Protein AF-A0A4V2S535-F1 (afdb_monomer)

Organism: NCBI:txid1213861

Nearest PDB structures (foldseek):
  6zbf-assembly1_D  TM=8.422E-01  e=7.686E+00  Plasmodium falciparum
  6nct-assembly1_B  TM=4.523E-01  e=3.688E+00  Homo sapiens
  8t8f-assembly1_E  TM=5.461E-01  e=7.229E+00  Saccharomyces cerevisiae W303
  4ovv-assembly1_B  TM=4.051E-01  e=9.234E+00  Homo sapiens

Mean predicted aligned error: 11.11 Å

Solvent-accessible surface area (backbone atoms only — not comparable to full-atom values): 5828 Å² total; per-residue (Å²): 136,56,74,70,59,53,52,52,50,52,36,50,51,36,50,52,51,29,49,58,48,49,56,51,40,53,51,44,55,50,51,46,54,51,52,58,53,53,66,71,50,60,77,73,46,49,91,86,38,48,77,58,50,69,72,41,58,77,51,56,61,53,53,49,50,51,48,50,52,52,38,54,53,48,51,56,49,33,52,50,34,51,51,50,35,51,50,53,55,51,53,49,50,57,50,52,54,51,49,72,76,66,56,86,131

Secondary structure (DSSP, 8-state):
--HHHHHHHHHHHHHHHHHHHHHHHHHHHHHHHHHHHHHHTGGGS-TTSHHHHHHHTTHHHHHHHHHHHHHHHHHHHHHHHHHHHHHHHHHHHHHHHHHHHHS--

Radius of gyration: 24.1 Å; Cα contacts (8 Å, |Δi|>4): 46; chains: 1; bounding box: 50×25×75 Å

Structure (mmCIF, N/CA/C/O backbone):
data_AF-A0A4V2S535-F1
#
_entry.id   AF-A0A4V2S535-F1
#
loop_
_atom_site.group_PDB
_atom_site.id
_atom_site.type_symbol
_atom_site.label_atom_id
_atom_site.label_alt_id
_atom_site.label_comp_id
_atom_site.label_asym_id
_atom_site.label_entity_id
_atom_site.label_seq_id
_atom_site.pdbx_PDB_ins_code
_atom_site.Cartn_x
_atom_site.Cartn_y
_atom_site.Cartn_z
_atom_site.occupancy
_atom_site.B_iso_or_equiv
_atom_site.auth_seq_id
_atom_site.auth_comp_id
_atom_site.auth_asym_id
_atom_site.auth_atom_id
_atom_site.pdbx_PDB_model_num
ATOM 1 N N . MET A 1 1 ? -26.125 -15.725 16.053 1.00 52.72 1 MET A N 1
ATOM 2 C CA . MET A 1 1 ? -24.901 -14.924 15.853 1.00 52.72 1 MET A CA 1
ATOM 3 C C . MET A 1 1 ? -25.160 -13.556 16.461 1.00 52.72 1 MET A C 1
ATOM 5 O O . MET A 1 1 ? -26.260 -13.053 16.274 1.00 52.72 1 MET A O 1
ATOM 9 N N . SER A 1 2 ? -24.252 -13.035 17.285 1.00 71.19 2 SER A N 1
ATOM 10 C CA . SER A 1 2 ? -24.416 -11.725 17.941 1.00 71.19 2 SER A CA 1
ATOM 11 C C . SER A 1 2 ? -23.798 -10.632 17.065 1.00 71.19 2 SER A C 1
ATOM 13 O O . SER A 1 2 ? -22.794 -10.895 16.413 1.00 71.19 2 SER A O 1
ATOM 15 N N . THR A 1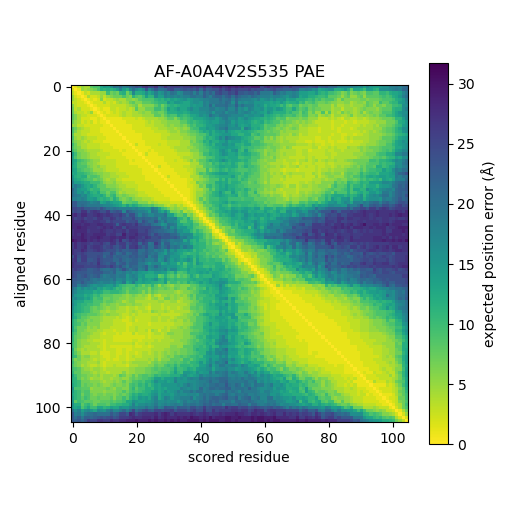 3 ? -24.347 -9.416 17.069 1.00 74.62 3 THR A N 1
ATOM 16 C CA . THR A 1 3 ? -23.877 -8.276 16.253 1.00 74.62 3 THR A CA 1
ATOM 17 C C . THR A 1 3 ? -22.388 -7.947 16.443 1.00 74.62 3 THR A C 1
ATOM 19 O O . THR A 1 3 ? -21.731 -7.536 15.494 1.00 74.62 3 THR A O 1
ATOM 22 N N . GLY A 1 4 ? -21.823 -8.167 17.636 1.00 73.38 4 GLY A N 1
ATOM 23 C CA . GLY A 1 4 ? -20.378 -7.984 17.862 1.00 73.38 4 GLY A CA 1
ATOM 24 C C . GLY A 1 4 ? -19.508 -9.036 17.160 1.00 73.38 4 GLY A C 1
ATOM 25 O O . GLY A 1 4 ? -18.385 -8.758 16.760 1.00 73.38 4 GLY A O 1
ATOM 26 N N . ASP A 1 5 ? -20.041 -10.241 16.953 1.00 77.25 5 ASP A N 1
ATOM 27 C CA . ASP A 1 5 ? -19.347 -11.297 16.209 1.00 77.25 5 ASP A CA 1
ATOM 28 C C . ASP A 1 5 ? -19.318 -10.968 14.705 1.00 77.25 5 ASP A C 1
ATOM 30 O O . ASP A 1 5 ? -18.296 -11.130 14.049 1.00 77.25 5 ASP A O 1
ATOM 34 N N . GLU A 1 6 ? -20.409 -10.401 14.178 1.00 77.31 6 GLU A N 1
ATOM 35 C CA . GLU A 1 6 ? -20.501 -9.911 12.795 1.00 77.31 6 GLU A CA 1
ATOM 36 C C . GLU A 1 6 ? -19.559 -8.722 12.536 1.00 77.31 6 GLU A C 1
ATOM 38 O O . GLU A 1 6 ? -18.829 -8.717 11.547 1.00 77.31 6 GLU A O 1
ATOM 43 N N . MET A 1 7 ? -19.493 -7.745 13.449 1.00 75.81 7 MET A N 1
ATOM 44 C CA . MET A 1 7 ? -18.600 -6.586 13.307 1.00 75.81 7 MET A CA 1
ATOM 45 C C . MET A 1 7 ? -17.118 -6.988 13.336 1.00 75.81 7 MET A C 1
ATOM 47 O O . MET A 1 7 ? -16.329 -6.486 12.532 1.00 75.81 7 MET A O 1
ATOM 51 N N . LYS A 1 8 ? -16.741 -7.947 14.191 1.00 79.81 8 LYS A N 1
ATOM 52 C CA . LYS A 1 8 ? -15.384 -8.504 14.217 1.00 79.81 8 LYS A CA 1
ATOM 53 C C . LYS A 1 8 ? -15.009 -9.179 12.894 1.00 79.81 8 LYS A C 1
ATOM 55 O O . LYS A 1 8 ? -13.891 -8.979 12.424 1.00 79.81 8 LYS A O 1
ATOM 60 N N . VAL A 1 9 ? -15.925 -9.943 12.293 1.00 80.81 9 VAL A N 1
ATOM 61 C CA . VAL A 1 9 ? -15.712 -10.572 10.976 1.00 80.81 9 VAL A CA 1
ATOM 62 C C . VAL A 1 9 ? -15.497 -9.507 9.900 1.00 80.81 9 VAL A C 1
ATOM 64 O O . VAL A 1 9 ? -14.523 -9.586 9.161 1.00 80.81 9 VAL A O 1
ATOM 67 N N . VAL A 1 10 ? -16.318 -8.452 9.872 1.00 86.69 10 VAL A N 1
ATOM 68 C CA . VAL A 1 10 ? -16.166 -7.348 8.906 1.00 86.69 10 VAL A CA 1
ATOM 69 C C . VAL A 1 10 ? -14.812 -6.638 9.055 1.00 86.69 10 VAL A C 1
ATOM 71 O O . VAL A 1 10 ? -14.166 -6.316 8.060 1.00 86.69 10 VAL A O 1
ATOM 74 N N . VAL A 1 11 ? -14.341 -6.404 10.283 1.00 88.38 11 VAL A N 1
ATOM 75 C CA . VAL A 1 11 ? -13.019 -5.796 10.534 1.00 88.38 11 VAL A CA 1
ATOM 76 C C . VAL A 1 11 ? -11.874 -6.694 10.045 1.00 88.38 11 VAL A C 1
ATOM 78 O O . VAL A 1 11 ? -10.899 -6.193 9.472 1.00 88.38 11 VAL A O 1
ATOM 81 N N . ASP A 1 12 ? -11.988 -8.007 10.241 1.00 86.44 12 ASP A N 1
ATOM 82 C CA . ASP A 1 12 ? -10.992 -8.987 9.794 1.00 86.44 12 ASP A CA 1
ATOM 83 C C . ASP A 1 12 ? -10.947 -9.094 8.260 1.00 86.44 12 ASP A C 1
ATOM 85 O O . ASP A 1 12 ? -9.873 -9.080 7.651 1.00 86.44 12 ASP A O 1
ATOM 89 N N . GLU A 1 13 ? -12.115 -9.079 7.615 1.00 87.62 13 GLU A N 1
ATOM 90 C CA . GLU A 1 13 ? -12.249 -9.042 6.157 1.00 87.62 13 GLU A CA 1
ATOM 91 C C . GLU A 1 13 ? -11.645 -7.764 5.558 1.00 87.62 13 GLU A C 1
ATOM 93 O O . GLU A 1 13 ? -10.889 -7.837 4.586 1.00 87.62 13 GLU A O 1
ATOM 98 N N . LEU A 1 14 ? -11.898 -6.592 6.157 1.00 87.56 14 LEU A N 1
ATOM 99 C CA . LEU A 1 14 ? -11.299 -5.322 5.722 1.00 87.56 14 LEU A CA 1
ATOM 100 C C . LEU A 1 14 ? -9.770 -5.336 5.841 1.00 87.56 14 LEU A C 1
ATOM 102 O O . LEU A 1 14 ? -9.070 -4.831 4.960 1.00 87.56 14 LEU A O 1
ATOM 106 N N . THR A 1 15 ? -9.247 -5.928 6.914 1.00 86.94 15 THR A N 1
ATOM 107 C CA . THR A 1 15 ? -7.800 -6.034 7.149 1.00 86.94 15 THR A CA 1
ATOM 108 C C . THR A 1 15 ? -7.153 -7.002 6.160 1.00 86.94 15 THR A C 1
ATOM 110 O O . THR A 1 15 ? -6.106 -6.696 5.587 1.00 86.94 15 THR A O 1
ATOM 113 N N . THR A 1 16 ? -7.808 -8.131 5.893 1.00 90.88 16 THR A N 1
ATOM 114 C CA . THR A 1 16 ? -7.375 -9.118 4.897 1.00 90.88 16 THR A CA 1
ATOM 115 C C . THR A 1 16 ? -7.393 -8.524 3.489 1.00 90.88 16 THR A C 1
ATOM 117 O O . THR A 1 16 ? -6.429 -8.671 2.736 1.00 90.88 16 THR A O 1
ATOM 120 N N . HIS A 1 17 ? -8.439 -7.772 3.137 1.00 86.88 17 HIS A N 1
ATOM 121 C CA . HIS A 1 17 ? -8.524 -7.096 1.846 1.00 86.88 17 HIS A CA 1
ATOM 122 C C . HIS A 1 17 ? -7.425 -6.036 1.670 1.00 86.88 17 HIS A C 1
ATOM 124 O O . HIS A 1 17 ? -6.796 -5.972 0.612 1.00 86.88 17 HIS A O 1
ATOM 130 N N . ALA A 1 18 ? -7.129 -5.262 2.719 1.00 88.00 18 ALA A N 1
ATOM 131 C CA . ALA A 1 18 ? -5.996 -4.339 2.723 1.00 88.00 18 ALA A CA 1
ATOM 132 C C . ALA A 1 18 ? -4.650 -5.069 2.541 1.00 88.00 18 ALA A C 1
ATOM 134 O O . ALA A 1 18 ? -3.763 -4.547 1.868 1.00 88.00 18 ALA A O 1
ATOM 135 N N . GLY A 1 19 ? -4.506 -6.281 3.089 1.00 87.12 19 GLY A N 1
ATOM 136 C CA . GLY A 1 19 ? -3.346 -7.148 2.861 1.00 87.12 19 GLY A CA 1
ATOM 137 C C . GLY A 1 19 ? -3.184 -7.544 1.391 1.00 87.12 19 GLY A C 1
ATOM 138 O O . GLY A 1 19 ? -2.119 -7.341 0.816 1.00 87.12 19 GLY A O 1
ATOM 139 N N . HIS A 1 20 ? -4.260 -8.005 0.748 1.00 90.38 20 HIS A N 1
ATOM 140 C CA . HIS A 1 20 ? -4.243 -8.340 -0.682 1.00 90.38 20 HIS A CA 1
ATOM 141 C C . HIS A 1 20 ? -3.907 -7.144 -1.581 1.00 90.38 20 HIS A C 1
ATOM 143 O O . HIS A 1 20 ? -3.221 -7.300 -2.592 1.00 90.38 20 HIS A O 1
ATOM 149 N N . LEU A 1 21 ? -4.370 -5.942 -1.228 1.00 88.75 21 LEU A N 1
ATOM 150 C CA . LEU A 1 21 ? -3.980 -4.725 -1.939 1.00 88.75 21 LEU A CA 1
ATOM 151 C C . LEU A 1 21 ? -2.493 -4.396 -1.738 1.00 88.75 21 LEU A C 1
ATOM 153 O O . LEU A 1 21 ? -1.851 -3.960 -2.691 1.00 88.75 21 LEU A O 1
ATOM 157 N N . GLY A 1 22 ? -1.929 -4.666 -0.558 1.00 86.00 22 GLY A N 1
ATOM 158 C CA . GLY A 1 22 ? -0.488 -4.544 -0.310 1.00 86.00 22 GLY A CA 1
ATOM 159 C C . GLY A 1 22 ? 0.355 -5.470 -1.195 1.00 86.00 22 GLY A C 1
ATOM 160 O O . GLY A 1 22 ? 1.390 -5.057 -1.717 1.00 86.00 22 GLY A O 1
ATOM 161 N N . ASP A 1 23 ? -0.116 -6.692 -1.464 1.00 90.00 23 ASP A N 1
ATOM 162 C CA . ASP A 1 23 ? 0.558 -7.598 -2.406 1.00 90.00 23 ASP A CA 1
ATOM 163 C C . ASP A 1 23 ? 0.564 -7.032 -3.839 1.00 90.00 23 ASP A C 1
ATOM 165 O O . ASP A 1 23 ? 1.540 -7.177 -4.582 1.00 90.00 23 ASP A O 1
ATOM 169 N N . ILE A 1 24 ? -0.524 -6.369 -4.246 1.00 88.19 24 ILE A N 1
ATOM 170 C CA . ILE A 1 24 ? -0.630 -5.707 -5.554 1.00 88.19 24 ILE A CA 1
ATOM 171 C C . ILE A 1 24 ? 0.298 -4.488 -5.617 1.00 88.19 24 ILE A C 1
ATOM 173 O O . ILE A 1 24 ? 1.010 -4.329 -6.610 1.00 88.19 24 ILE A O 1
ATOM 177 N N . GLU A 1 25 ? 0.346 -3.675 -4.559 1.00 85.75 25 GLU A N 1
ATOM 178 C CA . GLU A 1 25 ? 1.277 -2.548 -4.427 1.00 85.75 25 GLU A CA 1
ATOM 179 C C . GLU A 1 25 ? 2.734 -3.007 -4.604 1.00 85.75 25 GLU A C 1
ATOM 181 O O . GLU A 1 25 ? 3.476 -2.444 -5.412 1.00 85.75 25 GLU A O 1
ATOM 186 N N . GLY A 1 26 ? 3.133 -4.093 -3.933 1.00 83.56 26 GLY A N 1
ATOM 187 C CA . GLY A 1 26 ? 4.484 -4.650 -4.052 1.00 83.56 26 GLY A CA 1
ATOM 188 C C . GLY A 1 26 ? 4.831 -5.104 -5.476 1.00 83.56 26 GLY A C 1
ATOM 189 O O . GLY A 1 26 ? 5.951 -4.900 -5.960 1.00 83.56 26 GLY A O 1
ATOM 190 N N . ARG A 1 27 ? 3.859 -5.673 -6.199 1.00 87.50 27 ARG A N 1
ATOM 191 C CA . ARG A 1 27 ? 4.029 -6.060 -7.609 1.00 87.50 27 ARG A CA 1
ATOM 192 C C . ARG A 1 27 ? 4.156 -4.845 -8.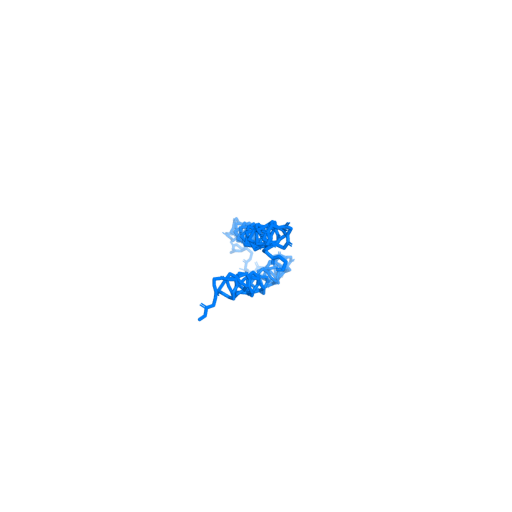527 1.00 87.50 27 ARG A C 1
ATOM 194 O O . ARG A 1 27 ? 4.986 -4.879 -9.435 1.00 87.50 27 ARG A O 1
ATOM 201 N N . LEU A 1 28 ? 3.391 -3.779 -8.282 1.00 83.81 28 LEU A N 1
ATOM 202 C CA . LEU A 1 28 ? 3.513 -2.512 -9.013 1.00 83.81 28 LEU A CA 1
ATOM 203 C C . LEU A 1 28 ? 4.889 -1.871 -8.788 1.00 83.81 28 LEU A C 1
ATOM 205 O O . LEU A 1 28 ? 5.542 -1.490 -9.757 1.00 83.81 28 LEU A O 1
ATOM 209 N N . GLY A 1 29 ? 5.388 -1.849 -7.548 1.00 84.38 29 GLY A N 1
ATOM 210 C CA . GLY A 1 29 ? 6.733 -1.349 -7.240 1.00 84.38 29 GLY A CA 1
ATOM 211 C C . GLY A 1 29 ? 7.852 -2.160 -7.910 1.00 84.38 29 GLY A C 1
ATOM 212 O O . GLY A 1 29 ? 8.832 -1.597 -8.411 1.00 84.38 29 GLY A O 1
ATOM 213 N N . THR A 1 30 ? 7.681 -3.483 -7.995 1.00 88.19 30 THR A N 1
ATOM 214 C CA . THR A 1 30 ? 8.599 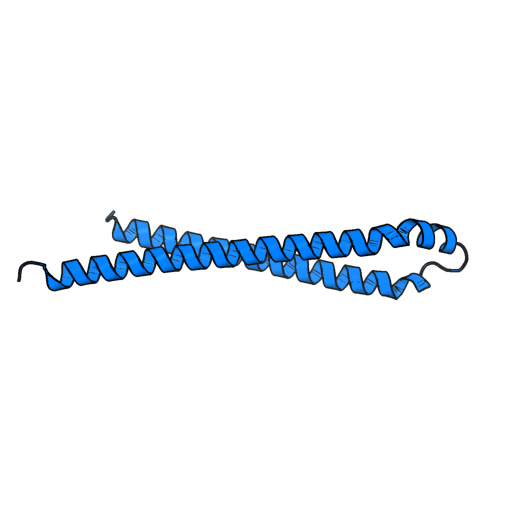-4.368 -8.734 1.00 88.19 30 THR A CA 1
ATOM 215 C C . THR A 1 30 ? 8.584 -4.054 -10.232 1.00 88.19 30 THR A C 1
ATOM 217 O O . THR A 1 30 ? 9.643 -3.919 -10.844 1.00 88.19 30 THR A O 1
ATOM 220 N N . ALA A 1 31 ? 7.397 -3.881 -10.822 1.00 82.12 31 ALA A N 1
ATOM 221 C CA . ALA A 1 31 ? 7.245 -3.523 -12.231 1.00 82.12 31 ALA A CA 1
ATOM 222 C C . ALA A 1 31 ? 7.849 -2.145 -12.548 1.00 82.12 31 ALA A C 1
ATOM 224 O O . ALA A 1 31 ? 8.536 -2.003 -13.557 1.00 82.12 31 ALA A O 1
ATOM 225 N N . LEU A 1 32 ? 7.664 -1.153 -11.670 1.00 81.88 32 LEU A N 1
ATOM 226 C CA . LEU A 1 32 ? 8.257 0.177 -11.820 1.00 81.88 32 LEU A CA 1
ATOM 227 C C . LEU A 1 32 ? 9.788 0.128 -11.768 1.00 81.88 32 LEU A C 1
ATOM 229 O O . LEU A 1 32 ? 10.453 0.772 -12.577 1.00 81.88 32 LEU A O 1
ATOM 233 N N . SER A 1 33 ? 10.353 -0.652 -10.842 1.00 77.75 33 SER A N 1
ATOM 234 C CA . SER A 1 33 ? 11.807 -0.836 -10.751 1.00 77.75 33 SER A CA 1
ATOM 235 C C . SER A 1 33 ? 12.367 -1.492 -12.011 1.00 77.75 33 SER A C 1
ATOM 237 O O . SER A 1 33 ? 13.371 -1.027 -12.545 1.00 77.75 33 SER A O 1
ATOM 239 N N . ALA A 1 34 ? 11.684 -2.516 -12.533 1.00 79.38 34 ALA A N 1
ATOM 240 C CA . ALA A 1 34 ? 12.064 -3.161 -13.785 1.00 79.38 34 ALA A CA 1
ATOM 241 C C . ALA A 1 34 ? 11.969 -2.200 -14.984 1.00 79.38 34 ALA A C 1
ATOM 243 O O . ALA A 1 34 ? 12.899 -2.134 -15.783 1.00 79.38 34 ALA A O 1
ATOM 244 N N . ALA A 1 35 ? 10.893 -1.412 -15.084 1.00 71.69 35 ALA A N 1
ATOM 245 C CA . ALA A 1 35 ? 10.718 -0.421 -16.146 1.00 71.69 35 ALA A CA 1
ATOM 246 C C . ALA A 1 35 ? 11.831 0.641 -16.132 1.00 71.69 35 ALA A C 1
ATOM 248 O O . ALA A 1 35 ? 12.407 0.947 -17.173 1.00 71.69 35 ALA A O 1
ATOM 249 N N . ARG A 1 36 ? 12.196 1.146 -14.944 1.00 73.25 36 ARG A N 1
ATOM 250 C CA . ARG A 1 36 ? 13.315 2.092 -14.776 1.00 73.25 36 ARG A CA 1
ATOM 251 C C . ARG A 1 36 ? 14.662 1.481 -15.157 1.00 73.25 36 ARG A C 1
ATOM 253 O O . ARG A 1 36 ? 15.506 2.178 -15.708 1.00 73.25 36 ARG A O 1
ATOM 260 N N . GLN A 1 37 ? 14.864 0.196 -14.876 1.00 70.94 37 GLN A N 1
ATOM 261 C CA . GLN A 1 37 ? 16.105 -0.495 -15.214 1.00 70.94 37 GLN A CA 1
ATOM 262 C C . GLN A 1 37 ? 16.244 -0.754 -16.722 1.00 70.94 37 GLN A C 1
ATOM 264 O O . GLN A 1 37 ? 17.331 -0.577 -17.256 1.00 70.94 37 GLN A 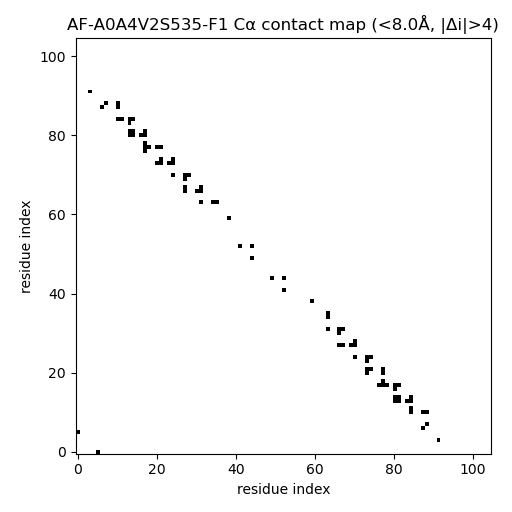O 1
ATOM 269 N N . VAL A 1 38 ? 15.156 -1.099 -17.419 1.00 63.31 38 VAL A N 1
ATOM 270 C CA . VAL A 1 38 ? 15.157 -1.288 -18.884 1.00 63.31 38 VAL A CA 1
ATOM 271 C C . VAL A 1 38 ? 15.357 0.034 -19.631 1.00 63.31 38 VAL A C 1
ATOM 273 O O . VAL A 1 38 ? 16.108 0.062 -20.599 1.00 63.31 38 VAL A O 1
ATOM 276 N N . SER A 1 39 ? 14.762 1.133 -19.155 1.00 59.19 39 SER A N 1
ATOM 277 C CA . SER A 1 39 ? 14.951 2.471 -19.748 1.00 59.19 39 SER A CA 1
ATOM 278 C C . SER A 1 39 ? 16.410 2.965 -19.649 1.00 59.19 39 SER A C 1
ATOM 280 O O . SER A 1 39 ? 16.882 3.699 -20.516 1.00 59.19 39 SER A O 1
ATOM 282 N N . MET A 1 40 ? 17.180 2.502 -18.649 1.00 53.50 40 MET A N 1
ATOM 283 C CA . MET A 1 40 ? 18.633 2.748 -18.581 1.00 53.50 40 MET A CA 1
ATOM 284 C C . MET A 1 40 ? 19.445 1.939 -19.611 1.00 53.50 40 MET A C 1
ATOM 286 O O . MET A 1 40 ? 20.537 2.372 -19.966 1.00 53.50 40 MET A O 1
ATOM 290 N N . ASP A 1 41 ? 18.928 0.809 -20.106 1.00 52.19 41 ASP A N 1
ATOM 291 C CA . ASP A 1 41 ? 19.602 -0.126 -21.028 1.00 52.19 41 ASP A CA 1
ATOM 292 C C . ASP A 1 41 ? 19.241 0.129 -22.514 1.00 52.19 41 ASP A C 1
ATOM 294 O O . ASP A 1 41 ? 19.291 -0.769 -23.360 1.00 52.19 41 ASP A O 1
ATOM 298 N N . ASN A 1 42 ? 18.908 1.374 -22.882 1.00 54.75 42 ASN A N 1
ATOM 299 C CA . ASN A 1 42 ? 18.648 1.764 -24.279 1.00 54.75 42 ASN A CA 1
ATOM 300 C C . ASN A 1 42 ? 19.884 1.646 -25.206 1.00 54.75 42 ASN A C 1
ATOM 302 O O . ASN A 1 42 ? 19.748 1.709 -26.429 1.00 54.75 42 ASN A O 1
ATOM 306 N N . ASP A 1 43 ? 21.070 1.371 -24.652 1.00 53.66 43 ASP A N 1
ATOM 307 C CA . ASP A 1 43 ? 22.288 1.010 -25.393 1.00 53.66 43 ASP A CA 1
ATOM 308 C C . ASP A 1 43 ? 22.194 -0.364 -26.101 1.00 53.66 43 ASP A C 1
ATOM 310 O O . ASP A 1 43 ? 23.004 -0.671 -26.981 1.00 53.66 43 ASP A O 1
ATOM 314 N N . ALA A 1 44 ? 21.194 -1.195 -25.770 1.00 54.66 44 ALA A N 1
ATOM 315 C CA . ALA A 1 44 ? 20.951 -2.486 -26.425 1.00 54.66 44 ALA A CA 1
ATOM 316 C C . ALA A 1 44 ? 20.359 -2.355 -27.844 1.00 54.66 44 ALA A C 1
ATOM 318 O O . ALA A 1 44 ? 20.482 -3.278 -28.660 1.00 54.66 44 ALA A O 1
ATOM 319 N N . TYR A 1 45 ? 19.759 -1.205 -28.179 1.00 51.47 45 TYR A N 1
ATOM 320 C CA . TYR A 1 45 ? 19.402 -0.866 -29.555 1.00 51.47 45 TYR A CA 1
ATOM 321 C C . TYR A 1 45 ? 20.679 -0.454 -30.294 1.00 51.47 45 TYR A C 1
ATOM 323 O O . TYR A 1 45 ? 20.966 0.729 -30.468 1.00 51.47 45 TYR A O 1
ATOM 331 N N . GLY A 1 46 ? 21.475 -1.437 -30.732 1.00 54.88 46 GLY A N 1
ATOM 332 C CA . GLY A 1 46 ? 22.654 -1.183 -31.568 1.00 54.88 46 GLY A CA 1
ATOM 333 C C . GLY A 1 46 ? 22.322 -0.238 -32.734 1.00 54.88 46 GLY A C 1
ATOM 334 O O . GLY A 1 46 ? 21.168 -0.170 -33.138 1.00 54.88 46 GLY A O 1
ATOM 335 N N . VAL A 1 47 ? 23.320 0.468 -33.283 1.00 57.59 47 VAL A N 1
ATOM 336 C CA . VAL A 1 47 ? 23.262 1.599 -34.257 1.00 57.59 47 VAL A CA 1
ATOM 337 C C . VAL A 1 47 ? 22.091 1.622 -35.272 1.00 57.59 47 VAL A C 1
ATOM 339 O O . VAL A 1 47 ? 21.669 2.692 -35.696 1.00 57.59 47 VAL A O 1
ATOM 342 N N . LEU A 1 48 ? 21.531 0.473 -35.657 1.00 56.38 48 LEU A N 1
ATOM 343 C CA . LEU A 1 48 ? 20.376 0.339 -36.553 1.00 56.38 48 LEU A CA 1
ATOM 344 C C . LEU A 1 48 ? 18.992 0.564 -35.892 1.00 56.38 48 LEU A C 1
ATOM 346 O O . LEU A 1 48 ? 18.032 0.845 -36.604 1.00 56.38 48 LEU A O 1
ATOM 350 N N . GLY A 1 49 ? 18.864 0.449 -34.565 1.00 56.56 49 GLY A N 1
ATOM 351 C CA . GLY A 1 49 ? 17.610 0.606 -33.805 1.00 56.56 49 GLY A CA 1
ATOM 352 C C . GLY A 1 49 ? 17.370 2.007 -33.222 1.00 56.56 49 GLY A C 1
ATOM 353 O O . GLY A 1 49 ? 16.256 2.311 -32.802 1.00 56.56 49 GLY A O 1
ATOM 354 N N . GLN A 1 50 ? 18.377 2.886 -33.254 1.00 57.06 50 GLN A N 1
ATOM 355 C CA . GLN A 1 50 ? 18.314 4.257 -32.725 1.00 57.06 50 GLN A CA 1
ATOM 356 C C . GLN A 1 50 ? 17.140 5.126 -33.232 1.00 57.06 50 GLN A C 1
ATOM 358 O O . GLN A 1 50 ? 16.569 5.850 -32.416 1.00 57.06 50 GLN A O 1
ATOM 363 N N . PRO A 1 51 ? 16.704 5.069 -34.512 1.00 59.12 51 PRO A N 1
ATOM 364 C CA . PRO A 1 51 ? 15.544 5.858 -34.936 1.00 59.12 51 PRO A CA 1
ATOM 365 C C . PRO A 1 51 ? 14.222 5.395 -34.299 1.00 59.12 51 PRO A C 1
ATOM 367 O O . PRO A 1 51 ? 13.302 6.199 -34.179 1.00 59.12 51 PRO A O 1
ATOM 370 N N . PHE A 1 52 ? 14.120 4.135 -33.856 1.00 56.31 52 PHE A N 1
ATOM 371 C CA . PHE A 1 52 ? 12.945 3.631 -33.134 1.00 56.31 52 PHE A CA 1
ATOM 372 C C . PHE A 1 52 ? 12.982 3.973 -31.640 1.00 56.31 52 PHE A C 1
ATOM 374 O O . PHE A 1 52 ? 11.928 4.248 -31.072 1.00 56.31 52 PHE A O 1
ATOM 381 N N . ALA A 1 53 ? 14.170 4.035 -31.026 1.00 60.34 53 ALA A N 1
ATOM 382 C CA . ALA A 1 53 ? 14.331 4.486 -29.641 1.00 60.34 53 ALA A CA 1
ATOM 383 C C . ALA A 1 53 ? 13.836 5.934 -29.461 1.00 60.34 53 ALA A C 1
ATOM 385 O O . ALA A 1 53 ? 13.022 6.205 -28.586 1.00 60.34 53 ALA A O 1
ATOM 386 N N . TRP A 1 54 ? 14.187 6.839 -30.383 1.00 61.06 54 TRP A N 1
ATOM 387 C CA . TRP A 1 54 ? 13.724 8.235 -30.336 1.00 61.06 54 TRP A CA 1
ATOM 388 C C . TRP A 1 54 ? 12.200 8.394 -30.507 1.00 61.06 54 TRP A C 1
ATOM 390 O O . TRP A 1 54 ? 11.608 9.371 -30.056 1.00 61.06 54 TRP A O 1
ATOM 400 N N . MET A 1 55 ? 11.539 7.423 -31.146 1.00 62.03 55 MET A N 1
ATOM 401 C CA . MET A 1 55 ? 10.078 7.396 -31.278 1.00 62.03 55 MET A CA 1
ATOM 402 C C . MET A 1 55 ? 9.380 6.864 -30.011 1.00 62.03 55 MET A C 1
ATOM 404 O O . MET A 1 55 ? 8.199 7.147 -29.805 1.00 62.03 55 MET A O 1
ATOM 408 N N . LEU A 1 56 ? 10.099 6.115 -29.166 1.00 61.94 56 LEU A N 1
ATOM 409 C CA . LEU A 1 56 ? 9.613 5.514 -27.918 1.00 61.94 56 LEU A CA 1
ATOM 410 C C . LEU A 1 56 ? 9.976 6.323 -26.661 1.00 61.94 56 LEU A C 1
ATOM 412 O O . LEU A 1 56 ? 9.263 6.211 -25.665 1.00 61.94 56 LEU A O 1
ATOM 416 N N . ASP A 1 57 ? 10.987 7.194 -26.744 1.00 61.56 57 ASP A N 1
ATOM 417 C CA . ASP A 1 57 ? 11.396 8.161 -25.710 1.00 61.56 57 ASP A CA 1
ATOM 418 C C . ASP A 1 57 ? 10.231 8.863 -24.980 1.00 61.56 57 ASP A C 1
ATOM 420 O O . ASP A 1 57 ? 10.276 8.970 -23.756 1.00 61.56 57 ASP A O 1
ATOM 424 N N . PRO A 1 58 ? 9.155 9.339 -25.648 1.00 61.28 58 PRO A N 1
ATOM 425 C CA . PRO A 1 58 ? 8.053 9.991 -24.937 1.00 61.28 58 PRO A CA 1
ATOM 426 C C . PRO A 1 58 ? 7.096 9.020 -24.221 1.00 61.28 58 PRO A C 1
ATOM 428 O O . PRO A 1 58 ? 6.299 9.457 -23.391 1.00 61.28 58 PRO A O 1
ATOM 431 N N . PHE A 1 59 ? 7.139 7.721 -24.524 1.00 62.00 59 PHE A N 1
ATOM 432 C CA . PHE A 1 59 ? 6.242 6.717 -23.940 1.00 62.00 59 PHE A CA 1
ATOM 433 C C . PHE A 1 59 ? 6.819 6.052 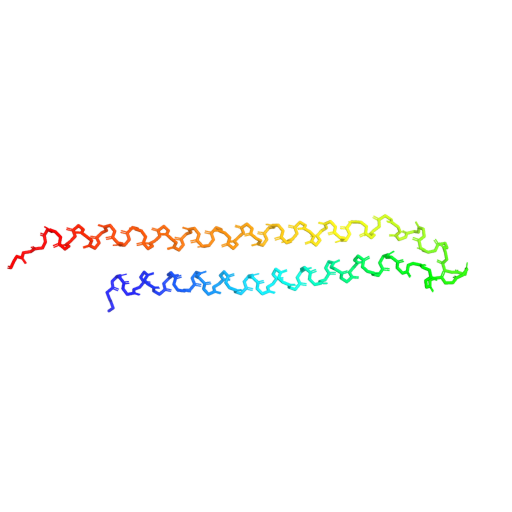-22.688 1.00 62.00 59 PHE A C 1
ATOM 435 O O . PHE A 1 59 ? 6.049 5.658 -21.811 1.00 62.00 59 PHE A O 1
ATOM 442 N N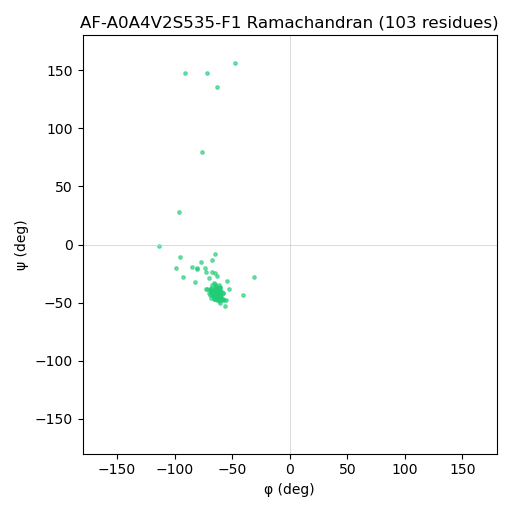 . GLU A 1 60 ? 8.146 5.967 -22.567 1.00 63.06 60 GLU A N 1
ATOM 443 C CA . GLU A 1 60 ? 8.815 5.465 -21.359 1.00 63.06 60 GLU A CA 1
ATOM 444 C C . GLU A 1 60 ? 8.433 6.232 -20.077 1.00 63.06 60 GLU A C 1
ATOM 446 O O . GLU A 1 60 ? 7.960 5.583 -19.135 1.00 63.06 60 GLU A O 1
ATOM 451 N N . PRO A 1 61 ? 8.529 7.580 -20.013 1.00 65.56 61 PRO A N 1
ATOM 452 C CA . PRO A 1 61 ? 8.134 8.323 -18.817 1.00 65.56 61 PRO A CA 1
ATOM 453 C C . PRO A 1 61 ? 6.628 8.212 -18.547 1.00 65.56 61 PRO A C 1
ATOM 455 O O . PRO A 1 61 ? 6.212 8.093 -17.396 1.00 65.56 61 PRO A O 1
ATOM 458 N N . LEU A 1 62 ? 5.804 8.145 -19.601 1.00 69.12 62 LEU A N 1
ATOM 459 C CA . LEU A 1 62 ? 4.352 8.006 -19.478 1.00 69.12 62 LEU A CA 1
ATOM 460 C C . LEU A 1 62 ? 3.959 6.677 -18.811 1.00 69.12 62 LEU A C 1
ATOM 462 O O . LEU A 1 62 ? 3.063 6.634 -17.969 1.00 69.12 62 LEU A O 1
ATOM 466 N N . GLY A 1 63 ? 4.649 5.590 -1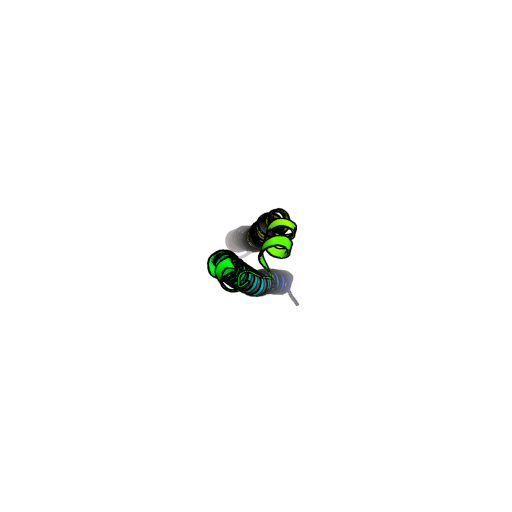9.168 1.00 67.44 63 GLY A N 1
ATOM 467 C CA . GLY A 1 63 ? 4.441 4.274 -18.572 1.00 67.44 63 GLY A CA 1
ATOM 468 C C . GLY A 1 63 ? 4.853 4.230 -17.102 1.00 67.44 63 GLY A C 1
ATOM 469 O O . GLY A 1 63 ? 4.098 3.724 -16.268 1.00 67.44 63 GLY A O 1
ATOM 470 N N . SER A 1 64 ? 6.013 4.800 -16.758 1.00 74.06 64 SER A N 1
ATOM 471 C CA . SER A 1 64 ? 6.448 4.873 -15.359 1.00 74.06 64 SER A CA 1
ATOM 472 C C . SER A 1 64 ? 5.535 5.749 -14.502 1.00 74.06 64 SER A C 1
ATOM 474 O O . SER A 1 64 ? 5.245 5.381 -13.364 1.00 74.06 64 SER A O 1
ATOM 476 N N . ASP A 1 65 ? 5.027 6.853 -15.053 1.00 79.00 65 ASP A N 1
ATOM 477 C CA . ASP A 1 65 ? 4.115 7.759 -14.352 1.00 79.00 65 ASP A CA 1
ATOM 478 C C . ASP A 1 65 ? 2.757 7.099 -14.097 1.00 79.00 65 ASP A C 1
ATOM 480 O O . ASP A 1 65 ? 2.206 7.219 -13.004 1.00 79.00 65 ASP A O 1
ATOM 484 N N . MET A 1 66 ? 2.234 6.333 -15.061 1.00 78.25 66 MET A N 1
ATOM 485 C CA . MET A 1 66 ? 0.996 5.570 -14.872 1.00 78.25 66 MET A CA 1
ATOM 486 C C . MET A 1 66 ? 1.133 4.498 -13.787 1.00 78.25 66 MET A C 1
ATOM 488 O O . MET A 1 66 ? 0.225 4.339 -12.971 1.00 78.25 66 MET A O 1
ATOM 492 N N . ILE A 1 67 ? 2.258 3.775 -13.750 1.00 81.00 67 ILE A N 1
ATOM 493 C CA . ILE A 1 67 ? 2.509 2.769 -12.706 1.00 81.00 67 ILE A CA 1
ATOM 494 C C . ILE A 1 67 ? 2.673 3.450 -11.339 1.00 81.00 67 ILE A C 1
ATOM 496 O O . ILE A 1 67 ? 2.133 2.951 -10.353 1.00 81.00 67 ILE A O 1
ATOM 500 N N . SER A 1 68 ? 3.344 4.605 -11.281 1.00 81.31 68 SER A N 1
ATOM 501 C CA . SER A 1 68 ? 3.475 5.397 -10.052 1.00 81.31 68 SER A CA 1
ATOM 502 C C . SER A 1 68 ? 2.115 5.886 -9.544 1.00 81.31 68 SER A C 1
ATOM 504 O O . SER A 1 68 ? 1.789 5.695 -8.378 1.00 81.31 68 SER A O 1
ATOM 506 N N . ALA A 1 69 ? 1.276 6.440 -10.422 1.00 85.31 69 ALA A N 1
ATOM 507 C CA . ALA A 1 69 ? -0.066 6.887 -10.056 1.00 85.31 69 ALA A CA 1
ATOM 508 C C . ALA A 1 69 ? -0.957 5.720 -9.594 1.00 85.31 69 ALA A C 1
ATOM 510 O O . ALA A 1 69 ? -1.739 5.861 -8.655 1.00 85.31 69 ALA A O 1
ATOM 511 N N . ALA A 1 70 ? -0.830 4.549 -10.226 1.00 81.00 70 ALA A N 1
ATOM 512 C CA . ALA A 1 70 ? -1.530 3.345 -9.789 1.00 81.00 70 ALA A CA 1
ATOM 513 C C . ALA A 1 70 ? -1.083 2.905 -8.386 1.00 81.00 70 ALA A C 1
ATOM 515 O O . ALA A 1 70 ? -1.931 2.526 -7.578 1.00 81.00 70 ALA A O 1
ATOM 516 N N . GLN A 1 71 ? 0.217 2.992 -8.083 1.00 85.00 71 GLN A N 1
ATOM 517 C CA . GLN A 1 71 ? 0.742 2.717 -6.747 1.00 85.00 71 GLN A CA 1
ATOM 518 C C . GLN A 1 71 ? 0.127 3.670 -5.712 1.00 85.00 71 GLN A C 1
ATOM 520 O O . GLN A 1 71 ? -0.457 3.193 -4.743 1.00 85.00 71 GLN A O 1
ATOM 525 N N . ASP A 1 72 ? 0.139 4.981 -5.966 1.00 85.94 72 ASP A N 1
ATOM 526 C CA . ASP A 1 72 ? -0.423 5.985 -5.050 1.00 85.94 72 ASP A CA 1
ATOM 527 C C . ASP A 1 72 ? -1.913 5.743 -4.754 1.00 85.94 72 ASP A C 1
ATOM 529 O O . ASP A 1 72 ? -2.369 5.848 -3.612 1.00 85.94 72 ASP A O 1
ATOM 533 N N . VAL A 1 73 ? -2.702 5.391 -5.774 1.00 90.06 73 VAL A N 1
ATOM 534 C CA . VAL A 1 73 ? -4.130 5.079 -5.604 1.00 90.06 73 VAL A CA 1
ATOM 535 C C . VAL A 1 73 ? -4.324 3.834 -4.735 1.00 90.06 73 VAL A C 1
ATOM 537 O O . VAL A 1 73 ? -5.172 3.839 -3.837 1.00 90.06 73 VAL A O 1
ATOM 540 N N . VAL A 1 74 ? -3.534 2.781 -4.964 1.00 87.56 74 VAL A N 1
ATOM 541 C CA . VAL A 1 74 ? -3.603 1.543 -4.174 1.00 87.56 74 VAL A CA 1
ATOM 542 C C . VAL A 1 74 ? -3.206 1.804 -2.720 1.00 87.56 74 VAL A C 1
ATOM 544 O O . VAL A 1 74 ? -3.930 1.379 -1.817 1.00 87.56 74 VAL A O 1
ATOM 547 N N . THR A 1 75 ? -2.140 2.567 -2.473 1.00 88.19 75 THR A N 1
ATOM 548 C CA . THR A 1 75 ? -1.712 2.952 -1.121 1.00 88.19 75 THR A CA 1
ATOM 549 C C . THR A 1 75 ? -2.812 3.729 -0.389 1.00 88.19 75 THR A C 1
ATOM 551 O O . THR A 1 75 ? -3.181 3.373 0.732 1.00 88.19 75 THR A O 1
ATOM 554 N N . ASN A 1 76 ? -3.438 4.714 -1.044 1.00 90.69 76 ASN A N 1
ATOM 555 C CA . ASN A 1 76 ? -4.554 5.475 -0.468 1.00 90.69 76 ASN A CA 1
ATOM 556 C C . ASN A 1 76 ? -5.766 4.589 -0.115 1.00 90.69 76 ASN A C 1
ATOM 558 O O . ASN A 1 76 ? -6.435 4.796 0.905 1.00 90.69 76 ASN A O 1
ATOM 562 N N . HIS A 1 77 ? -6.063 3.582 -0.940 1.00 87.38 77 HIS A N 1
ATOM 563 C CA . HIS A 1 77 ? -7.125 2.614 -0.660 1.00 87.38 77 HIS A CA 1
ATOM 564 C C . HIS A 1 77 ? -6.787 1.717 0.539 1.00 87.38 77 HIS A C 1
ATOM 566 O O . HIS A 1 77 ? -7.643 1.514 1.403 1.00 87.38 77 HIS A O 1
ATOM 572 N N . ILE A 1 78 ? -5.546 1.230 0.638 1.00 88.00 78 ILE A N 1
ATOM 573 C CA . ILE A 1 78 ? -5.066 0.447 1.788 1.00 88.00 78 ILE A CA 1
ATOM 574 C C . ILE A 1 78 ? -5.225 1.249 3.084 1.00 88.00 78 ILE A C 1
ATOM 576 O O . ILE A 1 78 ? -5.747 0.732 4.075 1.00 88.00 78 ILE A O 1
ATOM 580 N N . GLU A 1 79 ? -4.808 2.517 3.089 1.00 90.88 79 GLU A N 1
ATOM 581 C CA . GLU A 1 79 ? -4.949 3.396 4.254 1.00 90.88 79 GLU A CA 1
ATOM 582 C C . GLU A 1 79 ? -6.415 3.628 4.630 1.00 90.88 79 GLU A C 1
ATOM 584 O O . GLU A 1 79 ? -6.778 3.553 5.807 1.00 90.88 79 GLU A O 1
ATOM 589 N N . SER A 1 80 ? -7.277 3.846 3.637 1.00 89.88 80 SER A N 1
ATOM 590 C CA . SER A 1 80 ? -8.713 4.045 3.850 1.00 89.88 80 SER A CA 1
ATOM 591 C C . SER A 1 80 ? -9.384 2.812 4.465 1.00 89.88 80 SER A C 1
ATOM 593 O O . SER A 1 80 ? -10.187 2.945 5.394 1.00 89.88 80 SER A O 1
ATOM 595 N N . LEU A 1 81 ? -9.022 1.607 4.011 1.00 90.19 81 LEU A N 1
ATOM 596 C CA . LEU A 1 81 ? -9.510 0.348 4.584 1.00 90.19 81 LEU A CA 1
ATOM 597 C C . LEU A 1 81 ? -9.040 0.167 6.031 1.00 90.19 81 LEU A C 1
ATOM 599 O O . LEU A 1 81 ? -9.859 -0.106 6.909 1.00 90.19 81 LEU A O 1
ATOM 603 N N . LYS A 1 82 ? -7.751 0.404 6.309 1.00 88.94 82 LYS A N 1
ATOM 604 C CA . LYS A 1 82 ? -7.193 0.341 7.673 1.00 88.94 82 LYS A CA 1
ATOM 605 C C . LYS A 1 82 ? -7.878 1.332 8.615 1.00 88.94 82 LYS 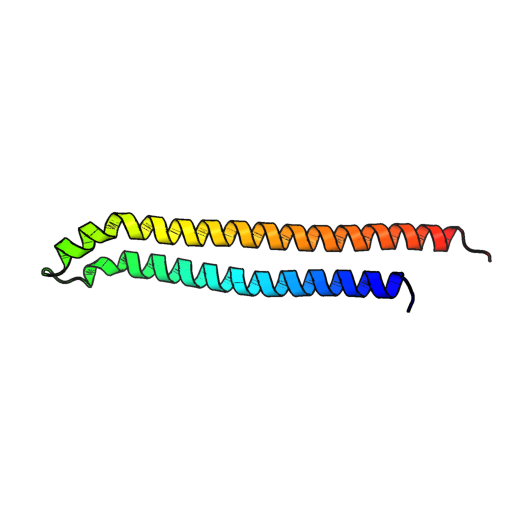A C 1
ATOM 607 O O . LYS A 1 82 ? -8.253 0.970 9.730 1.00 88.94 82 LYS A O 1
ATOM 612 N N . LYS A 1 83 ? -8.096 2.569 8.162 1.00 90.06 83 LYS A N 1
ATOM 613 C CA . LYS A 1 83 ? -8.793 3.605 8.936 1.00 90.06 83 LYS A CA 1
ATOM 614 C C . LYS A 1 83 ? -10.243 3.220 9.223 1.00 90.06 83 LYS A C 1
ATOM 616 O O . LYS A 1 83 ? -10.732 3.447 10.327 1.00 90.06 83 LYS A O 1
ATOM 621 N N . THR A 1 84 ? -10.916 2.610 8.252 1.00 88.19 84 THR A N 1
ATOM 622 C CA . THR A 1 84 ? -12.292 2.122 8.408 1.00 88.19 84 THR A CA 1
ATOM 623 C C . THR A 1 84 ? -12.360 0.992 9.437 1.00 88.19 84 THR A C 1
ATOM 625 O O . THR A 1 84 ? -13.167 1.056 10.362 1.00 88.19 84 THR A O 1
ATOM 628 N N . ALA A 1 85 ? -11.459 0.009 9.354 1.00 88.25 85 ALA A N 1
ATOM 629 C CA . ALA A 1 85 ? -11.339 -1.071 10.336 1.00 88.25 85 ALA A CA 1
ATOM 630 C C . ALA A 1 85 ? -11.071 -0.541 11.763 1.00 88.25 85 ALA A C 1
ATOM 632 O O . ALA A 1 85 ? -11.684 -0.988 12.738 1.00 88.25 85 ALA A O 1
ATOM 633 N N . GLN A 1 86 ? -10.206 0.472 11.891 1.00 88.31 86 GLN A N 1
ATOM 634 C CA . GLN A 1 86 ? -9.916 1.125 13.168 1.00 88.31 86 GLN A CA 1
ATOM 635 C C . GLN A 1 86 ? -11.127 1.885 13.730 1.00 88.31 86 GLN A C 1
ATOM 637 O O . GLN A 1 86 ? -11.378 1.834 14.937 1.00 88.31 86 GLN A O 1
ATOM 642 N N . ALA A 1 87 ? -11.890 2.572 12.873 1.00 87.00 87 ALA A N 1
ATOM 643 C CA . ALA A 1 87 ? -13.107 3.268 13.276 1.00 87.00 87 ALA A CA 1
ATOM 644 C C . ALA A 1 87 ? -14.143 2.285 13.841 1.00 87.00 87 ALA A C 1
ATOM 646 O O . ALA A 1 87 ? -14.646 2.510 14.941 1.00 87.00 87 ALA A O 1
ATOM 647 N N . TYR A 1 88 ? -14.374 1.156 13.159 1.00 85.62 88 TYR A N 1
ATOM 648 C CA . TYR A 1 88 ? -15.265 0.099 13.648 1.00 85.62 88 TYR A CA 1
ATOM 649 C C . TYR A 1 88 ? -14.822 -0.454 15.006 1.00 85.62 88 TYR A C 1
ATOM 651 O O . TYR A 1 88 ? -15.617 -0.486 15.944 1.00 85.62 88 TYR A O 1
ATOM 659 N N . THR A 1 89 ? -13.536 -0.783 15.151 1.00 84.50 89 THR A N 1
ATOM 660 C CA . THR A 1 89 ? -12.976 -1.291 16.417 1.00 84.50 89 THR A CA 1
ATOM 661 C C . THR A 1 89 ? -13.145 -0.288 17.565 1.00 84.50 89 THR A C 1
ATOM 663 O O . THR A 1 89 ? -13.467 -0.662 18.693 1.00 84.50 89 THR A O 1
ATOM 666 N N . THR A 1 90 ? -12.958 1.004 17.284 1.00 86.12 90 THR A N 1
ATOM 667 C CA . THR A 1 90 ? -13.099 2.076 18.281 1.00 86.12 90 THR A CA 1
ATOM 668 C C . THR A 1 90 ? -14.553 2.237 18.722 1.00 86.12 90 THR A C 1
ATOM 670 O O . THR A 1 90 ? -14.830 2.323 19.919 1.00 86.12 90 THR A O 1
ATOM 673 N N . THR A 1 91 ? -15.491 2.253 17.769 1.00 84.44 91 THR A N 1
ATOM 674 C CA . THR A 1 91 ? -16.927 2.338 18.059 1.00 84.44 91 THR A CA 1
ATOM 675 C C . THR A 1 91 ? -17.408 1.123 18.847 1.00 84.44 91 THR A C 1
ATOM 677 O O . THR A 1 91 ? -18.164 1.284 19.808 1.00 84.44 91 THR A O 1
ATOM 680 N N . GLU A 1 92 ? -16.941 -0.078 18.501 1.00 81.56 92 GLU A N 1
ATOM 681 C CA . GLU A 1 92 ? -17.273 -1.287 19.251 1.00 81.56 92 GLU A CA 1
ATOM 682 C C . GLU A 1 92 ? -16.733 -1.224 20.683 1.00 81.56 92 GLU A C 1
ATOM 684 O O . GLU A 1 92 ? -17.494 -1.441 21.625 1.00 81.56 92 GLU A O 1
ATOM 689 N N . GLY A 1 93 ? -15.462 -0.854 20.871 1.00 78.88 93 GLY A N 1
ATOM 690 C CA . GLY A 1 93 ? -14.856 -0.709 22.198 1.00 78.88 93 GLY A CA 1
ATOM 691 C C . GLY A 1 93 ? -15.611 0.282 23.087 1.00 78.88 93 GLY A C 1
ATOM 692 O O . GLY A 1 93 ? -15.980 -0.051 24.212 1.00 78.88 93 GLY A O 1
ATOM 693 N N . ALA A 1 94 ? -15.943 1.462 22.556 1.00 80.38 94 ALA A N 1
ATOM 694 C CA . ALA A 1 94 ? -16.709 2.476 23.283 1.00 80.38 94 ALA A CA 1
ATOM 695 C C . ALA A 1 94 ? -18.118 1.988 23.667 1.00 80.38 94 ALA A C 1
ATOM 697 O O . ALA A 1 94 ? -18.602 2.239 24.776 1.00 80.38 94 ALA A O 1
ATOM 698 N N . THR A 1 95 ? -18.771 1.255 22.764 1.00 79.69 95 THR A N 1
ATOM 699 C CA . THR A 1 95 ? -20.089 0.660 23.010 1.00 79.69 95 THR A CA 1
ATOM 700 C C . THR A 1 95 ? -19.996 -0.400 24.106 1.00 79.69 95 THR A C 1
ATOM 702 O O . THR A 1 95 ? -20.768 -0.386 25.065 1.00 79.69 95 THR A O 1
ATOM 705 N N . ARG A 1 96 ? -18.995 -1.279 24.017 1.00 80.12 96 ARG A N 1
ATOM 706 C CA . ARG A 1 96 ? -18.744 -2.362 24.969 1.00 80.12 96 ARG A CA 1
ATOM 707 C C . ARG A 1 96 ? -18.430 -1.836 26.370 1.00 80.12 96 ARG A C 1
ATOM 709 O O . ARG A 1 96 ? -18.995 -2.340 27.336 1.00 80.12 96 ARG A O 1
ATOM 716 N N . ASP A 1 97 ? -17.622 -0.784 26.477 1.00 79.94 97 ASP A N 1
ATOM 717 C CA . ASP A 1 97 ? -17.309 -0.112 27.744 1.00 79.94 97 ASP A CA 1
ATOM 718 C C . ASP A 1 97 ? -18.541 0.540 28.378 1.00 79.94 97 ASP A C 1
ATOM 720 O O . ASP A 1 97 ? -18.701 0.525 29.600 1.00 79.94 97 ASP A O 1
ATOM 724 N N . THR A 1 98 ? -19.428 1.102 27.554 1.00 81.00 98 THR A N 1
ATOM 725 C CA . THR A 1 98 ? -20.681 1.710 28.019 1.00 81.00 98 THR A CA 1
ATOM 726 C C . THR A 1 98 ? -21.622 0.647 28.587 1.00 81.00 98 THR A C 1
ATOM 728 O O . THR A 1 98 ? -22.169 0.830 29.674 1.00 81.00 98 THR A O 1
ATOM 731 N N . PHE A 1 99 ? -21.753 -0.501 27.915 1.00 79.12 99 PHE A N 1
ATOM 732 C CA . PHE A 1 99 ? -22.532 -1.631 28.430 1.00 79.12 99 PHE A CA 1
ATOM 733 C C . PHE A 1 99 ? -21.892 -2.283 29.662 1.00 79.12 99 PHE A C 1
ATOM 735 O O . PHE A 1 99 ? -22.608 -2.639 30.593 1.00 79.12 99 PHE A O 1
ATOM 742 N N . ALA A 1 100 ? -20.564 -2.391 29.720 1.00 79.75 100 ALA A N 1
ATOM 743 C CA . ALA A 1 100 ? -19.862 -2.929 30.885 1.00 79.75 100 ALA A CA 1
ATOM 744 C C . ALA A 1 100 ? -20.019 -2.041 32.133 1.00 79.75 100 ALA A C 1
ATOM 746 O O . ALA A 1 100 ? -20.070 -2.553 33.248 1.00 79.75 100 ALA A O 1
ATOM 747 N N . LYS A 1 101 ? -20.119 -0.717 31.958 1.00 78.56 101 LYS A N 1
ATOM 748 C CA . LYS A 1 101 ? -20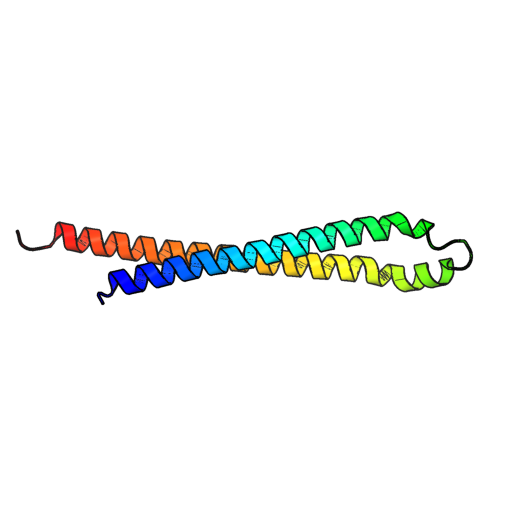.324 0.244 33.056 1.00 78.56 101 LYS A CA 1
ATOM 749 C C . LYS A 1 101 ? -21.795 0.427 33.454 1.00 78.56 101 LYS A C 1
ATOM 751 O O . LYS A 1 101 ? -22.048 0.923 34.547 1.00 78.56 101 LYS A O 1
ATOM 756 N N . GLY A 1 102 ? -22.743 0.068 32.583 1.00 70.19 102 GLY A N 1
ATOM 757 C CA . GLY A 1 102 ? -24.186 0.267 32.788 1.00 70.19 102 GLY A CA 1
ATOM 758 C C . GLY A 1 102 ? -25.029 -1.007 32.941 1.00 70.19 102 GLY A C 1
ATOM 759 O O . GLY A 1 102 ? -26.242 -0.899 33.106 1.00 70.19 102 GLY A O 1
ATOM 760 N N . GLY A 1 103 ? -24.434 -2.200 32.852 1.00 54.84 103 GLY A N 1
ATOM 761 C CA . GLY A 1 103 ? -25.145 -3.479 32.981 1.00 54.84 103 GLY A CA 1
ATOM 762 C C . GLY A 1 103 ? -25.588 -3.781 34.424 1.00 54.84 103 GLY A C 1
ATOM 763 O O . GLY A 1 103 ? -24.900 -3.367 35.359 1.00 54.84 103 GLY A O 1
ATOM 764 N N . PRO A 1 104 ? -26.725 -4.481 34.632 1.00 55.53 104 PRO A N 1
ATOM 765 C CA . PRO A 1 104 ? -27.194 -4.834 35.970 1.00 55.53 104 PRO A CA 1
ATOM 766 C C . PRO A 1 104 ? -26.188 -5.765 36.662 1.00 55.53 104 PRO A C 1
ATOM 768 O O . PRO A 1 104 ? -25.666 -6.685 36.030 1.00 55.53 104 PRO A O 1
ATOM 771 N N . ALA A 1 105 ? -25.917 -5.478 37.939 1.00 54.59 105 ALA A N 1
ATOM 772 C CA . ALA A 1 105 ? -25.122 -6.318 38.835 1.00 54.59 105 ALA A CA 1
ATOM 773 C C . ALA A 1 105 ? -25.751 -7.703 39.047 1.00 54.59 105 ALA A C 1
ATOM 775 O O . ALA A 1 105 ? -27.003 -7.789 39.027 1.00 54.59 105 ALA A O 1
#

pLDDT: mean 76.27, std 12.43, range [51.47, 90.88]

Sequence (105 aa):
MSTGDEMKVVVDELTTHAGHLGDIEGRLGTALSAARQVSMDNDAYGVLGQPFAWMLDPFEPLGSDMISAAQDVVTNHIESLKKTAQAYTTTEGATRDTFAKGGPA

Foldseek 3Di:
DDPVVVLVVLLVVLLVVLVVLVVVLVVLVVVLVVLVVVLVVPPVCPPVNVVVVVVCVVVSVVVSVVSVVVSVVSVVSSVVSNVVSVVSVVVVVVVVVVCVVPPDD

InterPro domains:
  IPR022536 ESX-1 secretion-associated protein EspC [PF10824] (5-97)